Protein AF-A0A565BBL8-F1 (afdb_monomer_lite)

Secondary structure (DSSP, 8-state):
---PPPP-HHHHHHHHHT--HHHHHHHHHHHHHHHHHHHHHHHHHHHHHHHHHHHHHHHHHHHHHHHHS------------

InterPro domains:
  IPR005630 Terpene synthase, metal-binding domain [PF03936] (1-37)
  IPR008949 Isoprenoid synthase domain superfamily [G3DSA:1.10.600.10] (1-50)
  IPR008949 Isoprenoid synthase domain superfamily [SSF48576] (1-47)

Organism: NCBI:txid586526

Structure (mmCIF, N/CA/C/O backbone):
data_AF-A0A565BBL8-F1
#
_entry.id   AF-A0A565BBL8-F1
#
loop_
_atom_site.group_PDB
_atom_site.id
_atom_site.type_symbol
_atom_site.label_atom_id
_atom_site.label_alt_id
_atom_site.label_comp_id
_atom_site.label_asym_id
_atom_site.label_entity_id
_atom_site.label_seq_id
_atom_site.pdbx_PDB_ins_code
_atom_site.Cartn_x
_atom_site.Cartn_y
_atom_site.Cartn_z
_atom_site.occupancy
_atom_site.B_iso_or_equiv
_atom_site.auth_seq_id
_atom_site.auth_comp_id
_atom_site.auth_asym_id
_atom_site.auth_atom_id
_atom_site.pdbx_PDB_model_num
ATOM 1 N N . MET A 1 1 ? -9.267 16.416 33.943 1.00 39.75 1 MET A N 1
ATOM 2 C CA . MET A 1 1 ? -9.226 16.546 32.470 1.00 39.75 1 MET A CA 1
ATOM 3 C C . MET A 1 1 ? -8.244 15.514 31.937 1.00 39.75 1 MET A C 1
ATOM 5 O O . MET A 1 1 ? -7.048 15.673 32.145 1.00 39.75 1 MET A O 1
ATOM 9 N N . SER A 1 2 ? -8.716 14.422 31.337 1.00 58.47 2 SER A N 1
ATOM 10 C CA . SER A 1 2 ? -7.837 13.521 30.583 1.00 58.47 2 SER A CA 1
ATOM 11 C C . SER A 1 2 ? -7.409 14.247 29.309 1.00 58.47 2 SER A C 1
ATOM 13 O O . SER A 1 2 ? -8.270 14.762 28.596 1.00 58.47 2 SER A O 1
ATOM 15 N N . ARG A 1 3 ? -6.099 14.335 29.033 1.00 57.31 3 ARG A N 1
ATOM 16 C CA . ARG A 1 3 ? -5.596 14.776 27.720 1.00 57.31 3 ARG A CA 1
ATOM 17 C C . ARG A 1 3 ? -6.321 13.929 26.675 1.00 57.31 3 ARG A C 1
ATOM 19 O O . ARG A 1 3 ? -6.166 12.712 26.696 1.00 57.31 3 ARG A O 1
ATOM 26 N N . GLY A 1 4 ? -7.179 14.552 25.867 1.00 67.38 4 GLY A N 1
ATOM 27 C CA . GLY A 1 4 ? -7.964 13.839 24.863 1.00 67.38 4 GLY A CA 1
ATOM 28 C C . GLY A 1 4 ? -7.037 12.991 24.001 1.00 67.38 4 GLY A C 1
ATOM 29 O O . GLY A 1 4 ? -5.951 13.449 23.639 1.00 67.38 4 GLY A O 1
ATOM 30 N N . GLU A 1 5 ? -7.425 11.745 23.727 1.00 70.00 5 GLU A N 1
ATOM 31 C CA . GLU A 1 5 ? -6.670 10.902 22.804 1.00 70.00 5 GLU A CA 1
ATOM 32 C C . GLU A 1 5 ? -6.515 11.641 21.472 1.00 70.00 5 GLU A C 1
ATOM 34 O O . GLU A 1 5 ? -7.506 11.995 20.827 1.00 70.00 5 GLU A O 1
ATOM 39 N N . VAL A 1 6 ? -5.267 11.882 21.064 1.00 76.56 6 VAL A N 1
ATOM 40 C CA . VAL A 1 6 ? -4.964 12.410 19.732 1.00 76.56 6 VAL A CA 1
ATOM 41 C C . VAL A 1 6 ? -5.497 11.409 18.709 1.00 76.56 6 VAL A C 1
ATOM 43 O O . VAL A 1 6 ? -5.274 10.202 18.838 1.00 76.56 6 VAL A O 1
ATOM 46 N N . ALA A 1 7 ? -6.232 11.901 17.711 1.00 80.00 7 ALA A N 1
ATOM 47 C CA . ALA A 1 7 ? -6.751 11.060 16.643 1.00 80.00 7 ALA A CA 1
ATOM 48 C C . ALA A 1 7 ? -5.585 10.351 15.932 1.00 80.00 7 ALA A C 1
ATOM 50 O O . ALA A 1 7 ? -4.662 10.992 15.437 1.00 80.00 7 ALA A O 1
ATOM 51 N N . ASN A 1 8 ? -5.629 9.022 15.906 1.00 88.06 8 ASN A N 1
ATOM 52 C CA . ASN A 1 8 ? -4.713 8.176 15.152 1.00 88.06 8 ASN A CA 1
ATOM 53 C C . ASN A 1 8 ? -5.529 7.220 14.278 1.00 88.06 8 ASN A C 1
ATOM 55 O O . ASN A 1 8 ? -6.737 7.081 14.477 1.00 88.06 8 ASN A O 1
ATOM 59 N N . GLY A 1 9 ? -4.871 6.556 13.327 1.00 89.19 9 GLY A N 1
ATOM 60 C CA . GLY A 1 9 ? -5.547 5.683 12.369 1.00 89.19 9 GLY A CA 1
ATOM 61 C C . GLY A 1 9 ? -6.437 4.625 13.033 1.00 89.19 9 GLY A C 1
ATOM 62 O O . GLY A 1 9 ? -7.573 4.441 12.608 1.00 89.19 9 GLY A O 1
ATOM 63 N N . VAL A 1 10 ? -5.973 4.002 14.120 1.00 93.56 10 VAL A N 1
ATOM 64 C CA . VAL A 1 10 ? -6.746 2.992 14.861 1.00 93.56 10 VAL A CA 1
ATOM 65 C C . VAL A 1 10 ? -8.003 3.610 15.481 1.00 93.56 10 VAL A C 1
ATOM 67 O O . VAL A 1 10 ? -9.090 3.070 15.318 1.00 93.56 10 VAL A O 1
ATOM 70 N N . ASN A 1 11 ? -7.886 4.763 16.148 1.00 91.44 11 ASN A N 1
ATOM 71 C CA . ASN A 1 11 ? -9.021 5.458 16.767 1.00 91.44 11 ASN A CA 1
ATOM 72 C C . ASN A 1 11 ? -10.034 5.939 15.714 1.00 91.44 11 ASN A C 1
ATOM 74 O O . ASN A 1 11 ? -11.243 5.812 15.901 1.00 91.44 11 ASN A O 1
ATOM 78 N N . CYS A 1 12 ? -9.550 6.454 14.581 1.00 93.50 12 CYS A N 1
ATOM 79 C CA . CYS A 1 12 ? -10.401 6.837 13.457 1.00 93.50 12 CYS A CA 1
ATOM 80 C C . CYS A 1 12 ? -11.163 5.628 12.901 1.00 93.50 12 CYS A C 1
ATOM 82 O O . CYS A 1 12 ? -12.379 5.704 12.751 1.00 93.50 12 CYS A O 1
ATOM 84 N N . TYR A 1 13 ? -10.477 4.504 12.684 1.00 94.75 13 TYR A N 1
ATOM 85 C CA . TYR A 1 13 ? -11.083 3.272 12.180 1.00 94.75 13 TYR A CA 1
ATOM 86 C C . TYR A 1 13 ? -12.131 2.709 13.148 1.00 94.75 13 TYR A C 1
ATOM 88 O O . TYR A 1 13 ? -13.245 2.373 12.748 1.00 94.75 13 TYR A O 1
ATOM 96 N N . MET A 1 14 ? -11.812 2.680 14.446 1.00 94.56 14 MET A N 1
ATOM 97 C CA . MET A 1 14 ? -12.757 2.279 15.491 1.00 94.56 14 MET A CA 1
ATOM 98 C C . MET A 1 14 ? -14.024 3.139 15.470 1.00 94.56 14 MET A C 1
ATOM 100 O O . MET A 1 14 ? -15.124 2.599 15.523 1.00 94.56 14 MET A O 1
ATOM 104 N N . LYS A 1 15 ? -13.887 4.466 15.360 1.00 93.88 15 LYS A N 1
ATOM 105 C CA . LYS A 1 15 ? -15.029 5.394 15.318 1.00 93.88 15 LYS A CA 1
ATOM 106 C C . LYS A 1 15 ? -15.862 5.258 14.045 1.00 93.88 15 LYS A C 1
ATOM 108 O O . LYS A 1 15 ? -17.080 5.356 14.122 1.00 93.88 15 LYS A O 1
ATOM 113 N N . GLN A 1 16 ? -15.222 5.045 12.898 1.00 95.19 16 GLN A N 1
ATOM 114 C CA . GLN A 1 16 ? -15.900 4.915 11.604 1.00 95.19 16 GLN A CA 1
ATOM 115 C C . GLN A 1 16 ? -16.696 3.614 11.491 1.00 95.19 16 GLN A C 1
ATOM 117 O O . GLN A 1 16 ? -17.800 3.618 10.957 1.00 95.19 16 GLN A O 1
ATOM 122 N N . HIS A 1 17 ? -16.148 2.514 12.008 1.00 95.00 17 HIS A N 1
ATOM 123 C CA . HIS A 1 17 ? -16.725 1.182 11.829 1.00 95.00 17 HIS A CA 1
ATOM 124 C C . HIS A 1 17 ? -17.389 0.616 13.092 1.00 95.00 17 HIS A C 1
ATOM 126 O O . HIS A 1 17 ? -17.960 -0.469 13.043 1.00 95.00 17 HIS A O 1
ATOM 132 N N . GLY A 1 18 ? -17.325 1.319 14.228 1.00 95.69 18 GLY A N 1
ATOM 133 C CA . GLY A 1 18 ? -17.898 0.859 15.498 1.00 95.69 18 GLY A CA 1
ATOM 134 C C . GLY A 1 18 ? -17.229 -0.403 16.054 1.00 95.69 18 GLY A C 1
ATOM 135 O O . GLY A 1 18 ? -17.862 -1.170 16.775 1.00 95.69 18 GLY A O 1
ATOM 136 N N . VAL A 1 19 ? -15.966 -0.647 15.696 1.00 96.38 19 VAL A N 1
ATOM 137 C CA . VAL A 1 19 ? -15.241 -1.883 16.026 1.00 96.38 19 VAL A CA 1
ATOM 138 C C . VAL A 1 19 ? -14.347 -1.736 17.255 1.00 96.38 19 VAL A C 1
ATOM 140 O O . VAL A 1 19 ? -13.993 -0.637 17.686 1.00 96.38 19 VAL A O 1
ATOM 143 N N . THR A 1 20 ? -13.924 -2.873 17.809 1.00 96.31 20 THR A N 1
ATOM 144 C CA . THR A 1 20 ? -12.942 -2.901 18.896 1.00 96.31 20 THR A CA 1
ATOM 145 C C . THR A 1 20 ? -11.551 -2.499 18.402 1.00 96.31 20 THR A C 1
ATOM 147 O O . THR A 1 20 ? -11.215 -2.622 17.223 1.00 96.31 20 THR A O 1
ATOM 150 N N . LYS A 1 21 ? -10.689 -2.072 19.332 1.00 94.19 21 LYS A N 1
ATOM 151 C CA . LYS A 1 21 ? -9.286 -1.748 19.035 1.00 94.19 21 LYS A CA 1
ATOM 152 C C . LYS A 1 21 ? -8.531 -2.920 18.409 1.00 94.19 21 LYS A C 1
ATOM 154 O O . LYS A 1 21 ? -7.706 -2.708 17.530 1.00 94.19 21 LYS A O 1
ATOM 159 N N . GLN A 1 22 ? -8.804 -4.141 18.865 1.00 96.12 22 GLN A N 1
ATOM 160 C CA . GLN A 1 22 ? -8.162 -5.347 18.340 1.00 96.12 22 GLN A CA 1
ATOM 161 C C . GLN A 1 22 ? -8.553 -5.586 16.882 1.00 96.12 22 GLN A C 1
ATOM 163 O O . GLN A 1 22 ? -7.665 -5.722 16.049 1.00 96.12 22 GLN A O 1
ATOM 168 N N . ALA A 1 23 ? -9.851 -5.518 16.569 1.00 96.25 23 ALA A N 1
ATOM 169 C CA . ALA A 1 23 ? -10.340 -5.654 15.199 1.00 96.25 23 ALA A CA 1
ATOM 170 C C . ALA A 1 23 ? -9.774 -4.561 14.275 1.00 96.25 23 ALA A C 1
ATOM 172 O O . ALA A 1 23 ? -9.345 -4.848 13.163 1.00 96.25 23 ALA A O 1
ATOM 173 N N . ALA A 1 24 ? -9.697 -3.315 14.757 1.00 96.62 24 ALA A N 1
ATOM 174 C CA . ALA A 1 24 ? -9.090 -2.217 14.006 1.00 96.62 24 ALA A CA 1
ATOM 175 C C . ALA A 1 24 ? -7.600 -2.458 13.704 1.00 96.62 24 ALA A C 1
ATOM 177 O O . ALA A 1 24 ? -7.152 -2.263 12.578 1.00 96.62 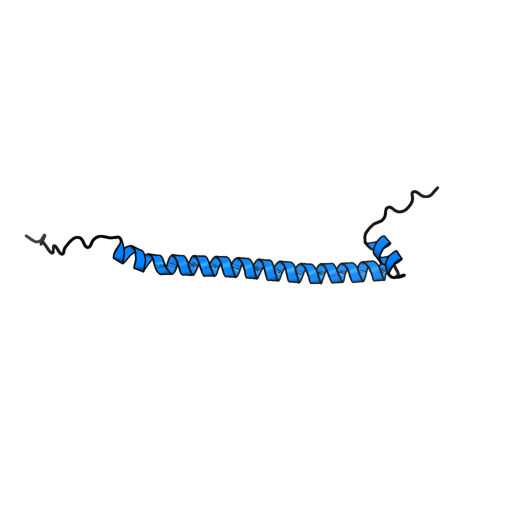24 ALA A O 1
ATOM 178 N N . VAL A 1 25 ? -6.823 -2.902 14.697 1.00 96.38 25 VAL A N 1
ATOM 179 C CA . VAL A 1 25 ? -5.393 -3.210 14.517 1.00 96.38 25 VAL A CA 1
ATOM 180 C C . VAL A 1 25 ? -5.191 -4.403 13.583 1.00 96.38 25 VAL A C 1
ATOM 182 O O . VAL A 1 25 ? -4.250 -4.405 12.790 1.00 96.38 25 VAL A O 1
ATOM 185 N N . GLU A 1 26 ? -6.044 -5.418 13.671 1.00 97.06 26 GLU A N 1
ATOM 186 C CA . GLU A 1 26 ? -5.959 -6.603 12.824 1.00 97.06 26 GLU A CA 1
ATOM 187 C C . GLU A 1 26 ? -6.220 -6.278 11.352 1.00 97.06 26 GLU A C 1
ATOM 189 O O . GLU A 1 26 ? -5.419 -6.674 10.500 1.00 97.06 26 GLU A O 1
ATOM 194 N N . GLU A 1 27 ? -7.245 -5.471 11.057 1.00 96.44 27 GLU A N 1
ATOM 195 C CA . GLU A 1 27 ? -7.509 -5.051 9.679 1.00 96.44 27 GLU A CA 1
ATOM 196 C C . GLU A 1 27 ? -6.392 -4.147 9.148 1.00 96.44 27 GLU A C 1
ATOM 198 O O . GLU A 1 27 ? -5.912 -4.348 8.035 1.00 96.44 27 GLU A O 1
ATOM 203 N N . MET A 1 28 ? -5.884 -3.214 9.959 1.00 95.31 28 MET A N 1
ATOM 204 C CA . MET A 1 28 ? -4.747 -2.380 9.555 1.00 95.31 28 MET A CA 1
ATOM 205 C C . MET A 1 28 ? -3.506 -3.207 9.209 1.00 95.31 28 MET A C 1
ATOM 207 O O . MET A 1 28 ? -2.849 -2.941 8.206 1.00 95.31 28 MET A O 1
ATOM 211 N N . ARG A 1 29 ? -3.208 -4.252 9.989 1.00 96.00 29 ARG A N 1
ATOM 212 C CA . ARG A 1 29 ? -2.106 -5.182 9.689 1.00 96.00 29 ARG A CA 1
ATOM 213 C C . ARG A 1 29 ? -2.350 -5.991 8.419 1.00 96.00 29 ARG A C 1
ATOM 215 O O . ARG A 1 29 ? -1.397 -6.379 7.749 1.00 96.00 29 ARG A O 1
ATOM 222 N N . LYS A 1 30 ? -3.605 -6.310 8.109 1.00 95.94 30 LYS A N 1
ATOM 223 C CA . LYS A 1 30 ? -3.961 -6.992 6.865 1.00 95.94 30 LYS A CA 1
ATOM 224 C C . LYS A 1 30 ? -3.734 -6.072 5.664 1.00 95.94 30 LYS A C 1
ATOM 226 O O . LYS A 1 30 ? -3.015 -6.477 4.755 1.00 95.94 30 LYS A O 1
ATOM 231 N N . MET A 1 31 ? -4.221 -4.831 5.729 1.00 94.69 31 MET A N 1
ATOM 232 C CA . MET A 1 31 ? -3.980 -3.807 4.704 1.00 94.69 31 MET A CA 1
ATOM 233 C C . MET A 1 31 ? -2.482 -3.547 4.496 1.00 94.69 31 MET A C 1
ATOM 235 O O . MET A 1 31 ? -2.024 -3.447 3.364 1.00 94.69 31 MET A O 1
ATOM 239 N N . GLU A 1 32 ? -1.697 -3.478 5.575 1.00 94.25 32 GLU A N 1
ATOM 240 C CA . GLU A 1 32 ? -0.239 -3.314 5.503 1.00 94.25 32 GLU A CA 1
ATOM 241 C C . GLU A 1 32 ? 0.425 -4.452 4.714 1.00 94.25 32 GLU A C 1
ATOM 243 O O . GLU A 1 32 ? 1.226 -4.196 3.814 1.00 94.25 32 GLU A O 1
ATOM 248 N N . ARG A 1 33 ? 0.066 -5.710 5.005 1.00 94.75 33 ARG A N 1
ATOM 249 C CA . ARG A 1 33 ? 0.607 -6.878 4.291 1.00 94.75 33 ARG A CA 1
ATOM 250 C C . ARG A 1 33 ? 0.209 -6.898 2.817 1.00 94.75 33 ARG A C 1
ATOM 252 O O . ARG A 1 33 ? 1.043 -7.217 1.973 1.00 94.75 33 ARG A O 1
ATOM 259 N N . GLU A 1 34 ? -1.045 -6.579 2.513 1.00 94.50 34 GLU A N 1
ATOM 260 C CA . GLU A 1 34 ? -1.546 -6.521 1.136 1.00 94.50 34 GLU A CA 1
ATOM 261 C C . GLU A 1 34 ? -0.838 -5.418 0.339 1.00 94.50 34 GLU A C 1
ATOM 263 O O . GLU A 1 34 ? -0.321 -5.680 -0.747 1.00 94.50 34 GLU A O 1
ATOM 268 N N . ASN A 1 35 ? -0.702 -4.223 0.918 1.00 94.62 35 ASN A N 1
ATOM 269 C CA . ASN A 1 35 ? 0.012 -3.114 0.290 1.00 94.62 35 ASN A CA 1
ATOM 270 C C . ASN A 1 35 ? 1.495 -3.423 0.078 1.00 94.62 35 ASN A C 1
ATOM 272 O O . ASN A 1 35 ? 2.040 -3.105 -0.976 1.00 94.62 35 ASN A O 1
ATOM 276 N N . TYR A 1 36 ? 2.155 -4.069 1.045 1.00 94.31 36 TYR A N 1
ATOM 277 C CA . TYR A 1 36 ? 3.554 -4.468 0.892 1.00 94.31 36 TYR A CA 1
ATOM 278 C C . TYR A 1 36 ? 3.753 -5.403 -0.307 1.00 94.31 36 TYR A C 1
ATOM 280 O O . TYR A 1 36 ? 4.704 -5.239 -1.071 1.00 94.31 36 TYR A O 1
ATOM 288 N N . LYS A 1 37 ? 2.834 -6.358 -0.500 1.00 93.00 37 LYS A N 1
ATOM 289 C CA . LYS A 1 37 ? 2.871 -7.273 -1.642 1.00 93.00 37 LYS A CA 1
ATOM 290 C C . LYS A 1 37 ? 2.756 -6.519 -2.971 1.00 93.00 37 LYS A C 1
ATOM 292 O O . LYS A 1 37 ? 3.587 -6.742 -3.845 1.00 93.00 37 LYS A O 1
ATOM 297 N N . ILE A 1 38 ? 1.790 -5.608 -3.092 1.00 94.81 38 ILE A N 1
ATOM 298 C CA . ILE A 1 38 ? 1.574 -4.808 -4.311 1.00 94.81 38 ILE A CA 1
ATOM 299 C C . ILE A 1 38 ? 2.817 -3.977 -4.641 1.00 94.81 38 ILE A C 1
ATOM 301 O O . ILE A 1 38 ? 3.325 -4.037 -5.757 1.00 94.81 38 ILE A O 1
ATOM 305 N N . ILE A 1 39 ? 3.357 -3.260 -3.650 1.00 93.62 39 ILE A N 1
ATOM 306 C CA . ILE A 1 39 ? 4.549 -2.420 -3.833 1.00 93.62 39 ILE A CA 1
ATOM 307 C C . ILE A 1 39 ? 5.740 -3.263 -4.299 1.00 93.62 39 ILE A C 1
ATOM 309 O O . ILE A 1 39 ? 6.487 -2.846 -5.184 1.00 93.62 39 ILE A O 1
ATOM 313 N N . MET A 1 40 ? 5.930 -4.453 -3.723 1.00 92.75 40 MET A N 1
ATOM 314 C CA . MET A 1 40 ? 7.019 -5.340 -4.128 1.00 92.75 40 MET A CA 1
ATOM 315 C C . MET A 1 40 ? 6.826 -5.868 -5.557 1.00 92.75 40 MET A C 1
ATOM 317 O O . MET A 1 40 ? 7.784 -5.898 -6.326 1.00 92.75 40 MET A O 1
ATOM 321 N N . GLU A 1 41 ? 5.609 -6.259 -5.935 1.00 93.00 41 GLU A N 1
ATOM 322 C CA . GLU A 1 41 ? 5.299 -6.728 -7.292 1.00 93.00 41 GLU A CA 1
ATOM 323 C C . GLU A 1 41 ? 5.546 -5.633 -8.342 1.00 93.00 41 GLU A C 1
ATOM 325 O O . GLU A 1 41 ? 6.214 -5.886 -9.349 1.00 93.00 41 GLU A O 1
ATOM 330 N N . GLU A 1 42 ? 5.104 -4.399 -8.089 1.00 93.00 42 GLU A N 1
ATOM 331 C CA . GLU A 1 42 ? 5.363 -3.256 -8.974 1.00 93.00 42 GLU A CA 1
ATOM 332 C C . GLU A 1 42 ? 6.858 -2.915 -9.061 1.00 93.00 42 GLU A C 1
ATOM 334 O O . GLU A 1 42 ? 7.396 -2.665 -10.145 1.00 93.00 42 GLU A O 1
ATOM 339 N N . PHE A 1 43 ? 7.572 -2.946 -7.933 1.00 90.88 43 PHE A N 1
ATOM 340 C CA . PHE A 1 43 ? 9.011 -2.687 -7.894 1.00 90.88 43 PHE A CA 1
ATOM 341 C C . PHE A 1 43 ? 9.819 -3.730 -8.675 1.00 90.88 43 PHE A C 1
ATOM 343 O O . PHE A 1 43 ? 10.765 -3.386 -9.386 1.00 90.88 43 PHE A O 1
ATOM 350 N N . MET A 1 44 ? 9.451 -5.007 -8.573 1.00 90.44 44 MET A N 1
ATOM 351 C CA . MET A 1 44 ? 10.110 -6.073 -9.328 1.00 90.44 44 MET A CA 1
ATOM 352 C C . MET A 1 44 ? 9.773 -5.990 -10.819 1.00 90.44 44 MET A C 1
ATOM 354 O O . MET A 1 44 ? 10.671 -6.117 -11.650 1.00 90.44 44 MET A O 1
ATOM 358 N N . THR A 1 45 ? 8.514 -5.705 -11.161 1.00 91.00 45 THR A N 1
ATOM 359 C CA . THR A 1 45 ? 8.067 -5.552 -12.555 1.00 91.00 45 THR A CA 1
ATOM 360 C C . THR A 1 45 ? 8.771 -4.382 -13.236 1.00 91.00 45 THR A C 1
ATOM 362 O O . THR A 1 45 ? 9.329 -4.541 -14.316 1.00 91.00 45 THR A O 1
ATOM 365 N N . SER A 1 46 ? 8.825 -3.220 -12.583 1.00 87.56 46 SER A N 1
ATOM 366 C CA . SER A 1 46 ? 9.510 -2.040 -13.127 1.00 87.56 46 SER A CA 1
ATOM 367 C C . SER A 1 46 ? 11.003 -2.282 -13.359 1.00 87.56 46 SER A C 1
ATOM 369 O O . SER A 1 46 ? 11.530 -1.893 -14.398 1.00 87.56 46 SER A O 1
ATOM 371 N N . LYS A 1 47 ? 11.695 -2.976 -12.446 1.00 87.81 47 LYS A N 1
ATOM 372 C CA . LYS A 1 47 ? 13.097 -3.371 -12.659 1.00 87.81 47 LYS A CA 1
ATOM 373 C C . LYS A 1 47 ? 13.266 -4.351 -13.812 1.00 87.81 47 LYS A C 1
ATOM 375 O O . LYS A 1 47 ? 14.226 -4.211 -14.561 1.00 87.81 47 LYS A O 1
ATOM 380 N N . ALA A 1 48 ? 12.378 -5.336 -13.927 1.00 84.88 48 ALA A N 1
ATOM 381 C CA . ALA A 1 48 ? 12.437 -6.320 -14.999 1.00 84.88 48 ALA A CA 1
ATOM 382 C C . ALA A 1 48 ? 12.295 -5.648 -16.371 1.00 84.88 48 ALA A C 1
ATOM 384 O O . ALA A 1 48 ? 13.126 -5.894 -17.236 1.00 84.88 48 ALA A O 1
ATOM 385 N N . VAL A 1 49 ? 11.329 -4.734 -16.521 1.00 86.69 49 VAL A N 1
ATOM 386 C CA . VAL A 1 49 ? 11.124 -3.956 -17.757 1.00 86.69 49 VAL A CA 1
ATOM 387 C C . VAL A 1 49 ? 12.363 -3.130 -18.107 1.00 86.69 49 VAL A C 1
ATOM 389 O O . VAL A 1 49 ? 12.848 -3.198 -19.227 1.00 86.69 49 VAL A O 1
ATOM 392 N N . VAL A 1 50 ? 12.942 -2.411 -17.137 1.00 85.81 50 VAL A N 1
ATOM 393 C CA . VAL A 1 50 ? 14.159 -1.616 -17.381 1.00 85.81 50 VAL A CA 1
ATOM 394 C C . VAL A 1 50 ? 15.329 -2.493 -17.836 1.00 85.81 50 VAL A C 1
ATOM 396 O O . VAL A 1 50 ? 16.083 -2.096 -18.719 1.00 85.81 50 VAL A O 1
ATOM 399 N N . LEU A 1 51 ? 15.512 -3.673 -17.236 1.00 87.69 51 LEU A 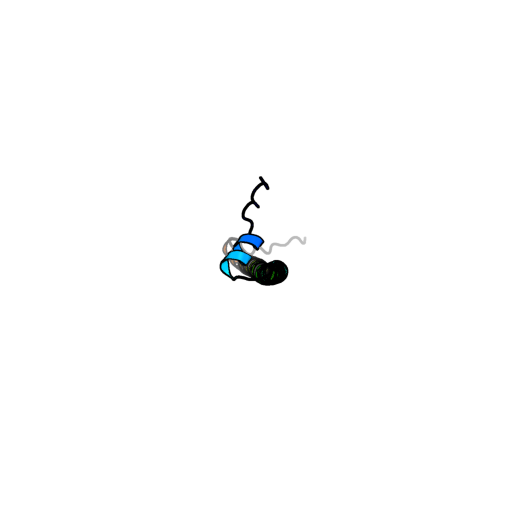N 1
ATOM 400 C CA . LEU A 1 51 ? 16.593 -4.576 -17.631 1.00 87.69 51 LEU A CA 1
ATOM 401 C C . LEU A 1 51 ? 16.388 -5.129 -19.047 1.00 87.69 51 LEU A C 1
ATOM 403 O O . LEU A 1 51 ? 17.354 -5.159 -19.806 1.00 87.69 51 LEU A O 1
ATOM 407 N N . ASP A 1 52 ? 15.158 -5.501 -19.396 1.00 89.38 52 ASP A N 1
ATOM 408 C CA . ASP A 1 52 ? 14.774 -5.987 -20.726 1.00 89.38 52 ASP A CA 1
ATOM 409 C C . ASP A 1 52 ? 15.073 -4.938 -21.809 1.00 89.38 52 ASP A C 1
ATOM 411 O O . ASP A 1 52 ? 15.897 -5.176 -22.691 1.00 89.38 52 ASP A O 1
ATOM 415 N N . ASP A 1 53 ? 14.559 -3.714 -21.637 1.00 88.62 53 ASP A N 1
ATOM 416 C CA . ASP A 1 53 ? 14.778 -2.596 -22.566 1.00 88.62 53 ASP A CA 1
ATOM 417 C C . ASP A 1 53 ? 16.273 -2.285 -22.761 1.00 88.62 53 ASP A C 1
ATOM 419 O O . ASP A 1 53 ? 16.741 -2.008 -23.870 1.00 88.62 53 ASP A O 1
ATOM 423 N N . THR A 1 54 ? 17.058 -2.316 -21.674 1.00 91.06 54 THR A N 1
ATOM 424 C CA . THR A 1 54 ? 18.504 -2.071 -21.770 1.00 91.06 54 THR A CA 1
ATOM 425 C C . THR A 1 54 ? 19.209 -3.186 -22.529 1.00 91.06 54 THR A C 1
ATOM 427 O O . THR A 1 54 ? 20.062 -2.899 -23.369 1.00 91.06 54 THR A O 1
ATOM 430 N N . TYR A 1 55 ? 18.859 -4.445 -22.260 1.00 88.31 55 TYR A N 1
ATOM 431 C CA . TYR A 1 55 ? 19.462 -5.595 -22.918 1.00 88.31 55 TYR A CA 1
ATOM 432 C C . TYR A 1 55 ? 19.157 -5.595 -24.419 1.00 88.31 55 TYR A C 1
ATOM 434 O O . TYR A 1 55 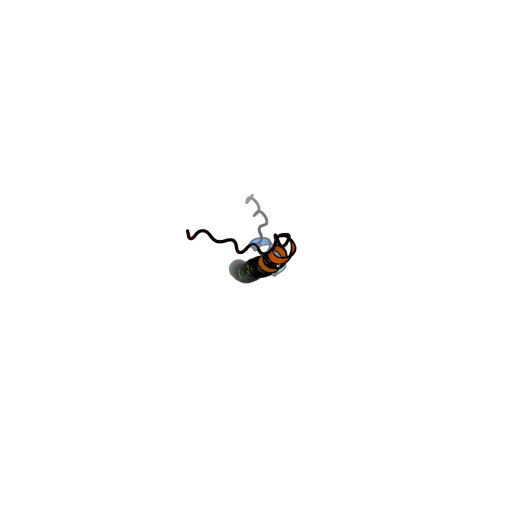? 20.076 -5.764 -25.225 1.00 88.31 55 TYR A O 1
ATOM 442 N N . ASP A 1 56 ? 17.915 -5.287 -24.789 1.00 90.44 56 ASP A N 1
ATOM 443 C CA . ASP A 1 56 ? 17.487 -5.117 -26.176 1.00 90.44 56 ASP A CA 1
ATOM 444 C C . ASP A 1 56 ? 18.272 -4.006 -26.880 1.00 90.44 56 ASP A C 1
ATOM 446 O O . ASP A 1 56 ? 18.774 -4.199 -27.992 1.00 90.44 56 ASP A O 1
ATOM 450 N N . ALA A 1 57 ? 18.485 -2.866 -26.216 1.00 88.81 57 ALA A N 1
ATOM 451 C CA . ALA A 1 57 ? 19.326 -1.803 -26.759 1.00 88.81 57 ALA A CA 1
ATOM 452 C C . ALA A 1 57 ? 20.775 -2.278 -26.994 1.00 88.81 57 ALA A C 1
ATOM 454 O O . ALA A 1 57 ? 21.331 -2.048 -28.073 1.00 88.81 57 ALA A O 1
ATOM 455 N N . TYR A 1 58 ? 21.387 -2.990 -26.039 1.00 86.12 58 TYR A N 1
ATOM 456 C CA . TYR A 1 58 ? 22.744 -3.538 -26.185 1.00 86.12 58 TYR A CA 1
ATOM 457 C C . TYR A 1 58 ? 22.850 -4.578 -27.309 1.00 86.12 58 TYR A C 1
ATOM 459 O O . TYR A 1 58 ? 23.863 -4.609 -28.014 1.00 86.12 58 TYR A O 1
ATOM 467 N N . ALA A 1 59 ? 21.810 -5.388 -27.524 1.00 88.62 59 ALA A N 1
ATOM 468 C CA . ALA A 1 59 ? 21.774 -6.394 -28.584 1.00 88.62 59 ALA A CA 1
ATOM 469 C C . ALA A 1 59 ? 21.855 -5.784 -29.996 1.00 88.62 59 ALA A C 1
ATOM 471 O O . ALA A 1 59 ? 22.312 -6.446 -30.928 1.00 88.62 59 ALA A O 1
ATOM 472 N N . THR A 1 60 ? 21.485 -4.509 -30.161 1.00 88.44 60 THR A N 1
ATOM 473 C CA . THR A 1 60 ? 21.585 -3.795 -31.448 1.00 88.44 60 THR A CA 1
ATOM 474 C C . THR A 1 60 ? 22.961 -3.178 -31.720 1.00 88.44 60 THR A C 1
ATOM 476 O O . THR A 1 60 ? 23.283 -2.879 -32.875 1.00 88.44 60 THR A O 1
ATOM 479 N N . LEU A 1 61 ? 23.818 -3.026 -30.702 1.00 86.31 61 LEU A N 1
ATOM 480 C CA . LEU A 1 61 ? 25.138 -2.400 -30.859 1.00 86.31 61 LEU A CA 1
ATOM 481 C C . LEU A 1 61 ? 26.039 -3.077 -31.908 1.00 86.31 61 LEU A C 1
ATOM 483 O O . LEU A 1 61 ? 26.679 -2.349 -32.672 1.00 86.31 61 LEU A O 1
ATOM 487 N N . PRO A 1 62 ? 26.103 -4.421 -32.021 1.00 85.00 62 PRO A N 1
ATOM 488 C CA . PRO A 1 62 ? 26.910 -5.076 -33.049 1.00 85.00 62 PRO A CA 1
ATOM 489 C C . PRO A 1 62 ? 26.478 -4.716 -34.477 1.00 85.00 62 PRO A C 1
ATOM 491 O O . PRO A 1 62 ? 27.327 -4.573 -35.356 1.00 85.00 62 PRO A O 1
ATOM 494 N N . GLU A 1 63 ? 25.177 -4.539 -34.723 1.00 83.75 63 GLU A N 1
ATOM 495 C CA . GLU A 1 63 ? 24.656 -4.162 -36.044 1.00 83.75 63 GLU A CA 1
ATOM 496 C C . GLU A 1 63 ? 24.951 -2.696 -36.379 1.00 83.75 63 GLU A C 1
ATOM 498 O O . GLU A 1 63 ? 25.326 -2.377 -37.512 1.00 83.75 63 GLU A O 1
ATOM 503 N N . ILE A 1 64 ? 24.874 -1.808 -35.384 1.00 81.62 64 ILE A N 1
ATOM 504 C CA . ILE A 1 64 ? 25.265 -0.399 -35.525 1.00 81.62 64 ILE A CA 1
ATOM 505 C C . ILE A 1 64 ? 26.768 -0.289 -35.824 1.00 81.62 64 ILE A C 1
ATOM 507 O O . ILE A 1 64 ? 27.173 0.476 -36.703 1.00 81.62 64 ILE A O 1
ATOM 511 N N . TYR A 1 65 ? 27.601 -1.090 -35.155 1.00 80.00 65 TYR A N 1
ATOM 512 C CA . TYR A 1 65 ? 29.056 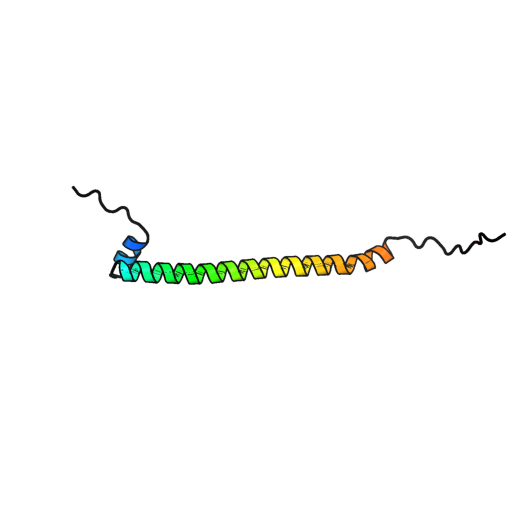-1.090 -35.337 1.00 80.00 65 TYR A CA 1
ATOM 513 C C . TYR A 1 65 ? 29.477 -1.507 -36.757 1.00 80.00 65 TYR A C 1
ATOM 515 O O . TYR A 1 65 ? 30.355 -0.885 -37.355 1.00 80.00 65 TYR A O 1
ATOM 523 N N . LYS A 1 66 ? 28.790 -2.493 -37.354 1.00 84.25 66 LYS A N 1
ATOM 524 C CA . LYS A 1 66 ? 29.017 -2.921 -38.751 1.00 84.25 66 LYS A CA 1
ATOM 525 C C . LYS A 1 66 ? 28.771 -1.814 -39.785 1.00 84.25 66 LYS A C 1
ATOM 527 O O . LYS A 1 66 ? 29.378 -1.855 -40.852 1.00 84.25 66 LYS A O 1
ATOM 532 N N . HIS A 1 67 ? 27.884 -0.860 -39.496 1.00 77.25 67 HIS A N 1
ATOM 533 C CA . HIS A 1 67 ? 27.492 0.206 -40.429 1.00 77.25 67 HIS A CA 1
ATOM 534 C C . HIS A 1 67 ? 28.202 1.542 -40.179 1.00 77.25 67 HIS A C 1
ATOM 536 O O . HIS 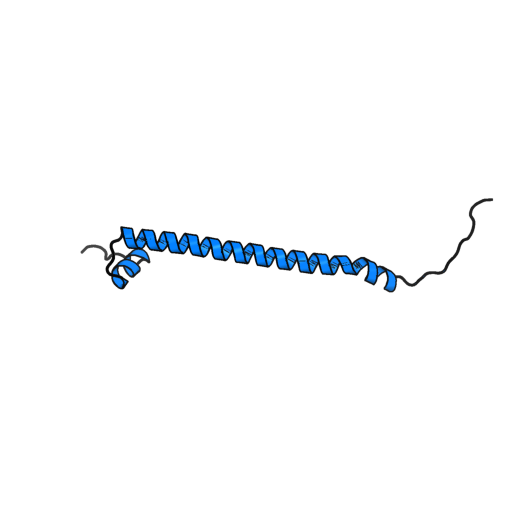A 1 67 ? 28.209 2.403 -41.055 1.00 77.25 67 HIS A O 1
ATOM 542 N N . THR A 1 68 ? 28.793 1.727 -38.999 1.00 72.12 68 THR A N 1
ATOM 543 C CA . THR A 1 68 ? 29.494 2.964 -38.615 1.00 72.12 68 THR A CA 1
ATOM 544 C C . THR A 1 68 ? 31.001 2.896 -38.835 1.00 72.12 68 THR A C 1
ATOM 546 O O . THR A 1 68 ? 31.626 3.943 -38.995 1.00 72.12 68 THR A O 1
ATOM 549 N N . ILE A 1 69 ? 31.592 1.698 -38.928 1.00 68.94 69 ILE A N 1
ATOM 550 C CA . ILE A 1 69 ? 32.964 1.552 -39.421 1.00 68.94 69 ILE A CA 1
ATOM 551 C C . ILE A 1 69 ? 32.949 1.630 -40.951 1.00 68.94 69 ILE A C 1
ATOM 553 O O . ILE A 1 69 ? 32.391 0.737 -41.597 1.00 68.94 69 ILE A O 1
ATOM 557 N N . PRO A 1 70 ? 33.572 2.651 -41.571 1.00 59.34 70 PRO A N 1
ATOM 558 C CA . PRO A 1 70 ? 33.779 2.625 -43.009 1.00 59.34 70 PRO A CA 1
ATOM 559 C C . PRO A 1 70 ? 34.607 1.381 -43.327 1.00 59.34 70 PRO A C 1
ATOM 561 O O . PRO A 1 70 ? 35.655 1.181 -42.716 1.00 59.34 70 PRO A O 1
ATOM 564 N N . ARG A 1 71 ? 34.140 0.534 -44.259 1.00 57.44 71 ARG A N 1
ATOM 565 C CA . ARG A 1 71 ? 34.931 -0.580 -44.802 1.00 57.44 71 ARG A CA 1
ATOM 566 C C . ARG A 1 71 ? 36.235 -0.011 -45.367 1.00 57.44 71 ARG A C 1
ATOM 568 O O . ARG A 1 71 ? 36.305 0.332 -46.543 1.00 57.44 71 ARG A O 1
ATOM 575 N N . SER A 1 72 ? 37.267 0.107 -44.541 1.00 55.25 72 SER A N 1
ATOM 576 C CA . SER A 1 72 ? 38.629 0.284 -45.002 1.00 55.25 72 SER A CA 1
ATOM 577 C C . SER A 1 72 ? 39.004 -1.030 -45.670 1.00 55.25 72 SER A C 1
ATOM 579 O O . SER A 1 72 ? 39.210 -2.043 -45.007 1.00 55.25 72 SER A O 1
ATOM 581 N N . SER A 1 73 ? 38.928 -0.992 -46.995 1.00 50.25 73 SER A N 1
ATOM 582 C CA . SER A 1 73 ? 39.604 -1.808 -47.991 1.00 50.25 73 SER A CA 1
ATOM 583 C C . SER A 1 73 ? 40.379 -3.014 -47.465 1.00 50.25 73 SER A C 1
ATOM 585 O O . SER A 1 73 ? 41.348 -2.887 -46.721 1.00 50.25 73 SER A O 1
ATOM 587 N N . SER A 1 74 ? 40.020 -4.174 -48.009 1.00 53.91 74 SER A N 1
ATOM 588 C CA . SER A 1 74 ? 40.969 -5.224 -48.371 1.00 53.91 74 SER A CA 1
ATOM 589 C C . SER A 1 74 ? 42.362 -4.655 -48.680 1.00 53.91 74 SER A C 1
ATOM 591 O O . SER A 1 74 ? 42.541 -3.998 -49.707 1.00 53.91 74 SER A O 1
ATOM 593 N N . LYS A 1 75 ? 43.340 -4.924 -47.817 1.00 43.84 75 LYS A N 1
ATOM 594 C CA . LYS A 1 75 ? 44.751 -5.020 -48.195 1.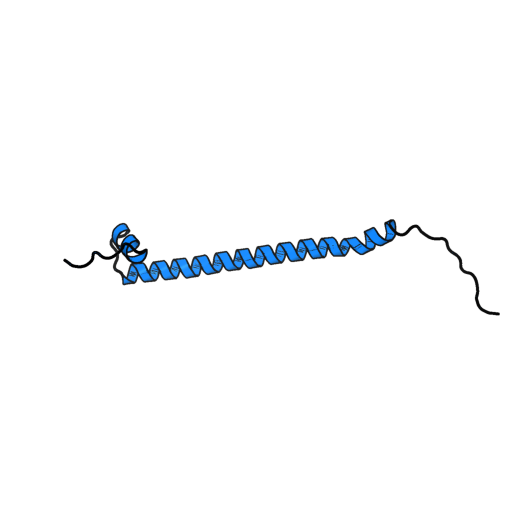00 43.84 75 LYS A CA 1
ATOM 595 C C . LYS A 1 75 ? 45.410 -6.126 -47.388 1.00 43.84 75 LYS A C 1
ATOM 597 O O . LYS A 1 75 ? 46.028 -5.938 -46.350 1.00 43.84 75 LYS A O 1
ATOM 602 N N . GLU A 1 76 ? 45.190 -7.308 -47.928 1.00 52.56 76 GLU A N 1
ATOM 603 C CA . GLU A 1 76 ? 46.122 -8.417 -47.964 1.00 52.56 76 GLU A CA 1
ATOM 604 C C . GLU A 1 76 ? 47.459 -7.907 -48.540 1.00 52.56 76 GLU A C 1
ATOM 606 O O . GLU A 1 76 ? 47.577 -7.693 -49.740 1.00 52.56 76 GLU A O 1
ATOM 611 N N . GLU A 1 77 ? 48.453 -7.629 -47.694 1.00 46.72 77 GLU A N 1
ATOM 612 C CA . GLU A 1 77 ? 49.838 -7.407 -48.135 1.00 46.72 77 GLU A CA 1
ATOM 613 C C . GLU A 1 77 ? 50.814 -7.919 -47.059 1.00 46.72 77 GLU A C 1
ATOM 615 O O . GLU A 1 77 ? 51.224 -7.215 -46.142 1.00 46.72 77 GLU A O 1
ATOM 620 N N . ARG A 1 78 ? 51.092 -9.226 -47.163 1.00 47.81 78 ARG A N 1
ATOM 621 C CA . ARG A 1 78 ? 52.428 -9.847 -47.158 1.00 47.81 78 ARG A CA 1
ATOM 622 C C . ARG A 1 78 ? 53.497 -9.171 -46.275 1.00 47.81 78 ARG A C 1
ATOM 624 O O . ARG A 1 78 ? 54.165 -8.242 -46.712 1.00 47.81 78 ARG A O 1
ATOM 631 N N . PHE A 1 79 ? 53.771 -9.778 -45.120 1.00 40.75 79 PHE A N 1
ATOM 632 C CA . PHE A 1 79 ? 55.078 -9.720 -44.450 1.00 40.75 79 PHE A CA 1
ATOM 633 C C . PHE A 1 79 ? 55.585 -11.148 -44.206 1.00 40.75 79 PHE A C 1
ATOM 635 O O . PHE A 1 79 ? 55.595 -11.653 -43.092 1.00 40.75 79 PHE A O 1
ATOM 642 N N . GLU A 1 80 ? 55.982 -11.800 -45.293 1.00 43.38 80 GLU A N 1
ATOM 643 C CA . GLU A 1 80 ? 57.012 -12.839 -45.287 1.00 43.38 80 GLU A CA 1
ATOM 644 C C . GLU A 1 80 ? 57.876 -12.596 -46.526 1.00 43.38 80 GLU A C 1
ATOM 646 O O . GLU A 1 80 ? 57.479 -12.939 -47.643 1.00 43.38 80 GLU A O 1
ATOM 651 N N . HIS A 1 81 ? 59.003 -11.906 -46.333 1.00 39.72 81 HIS A N 1
ATOM 652 C CA . HIS A 1 81 ? 60.299 -12.287 -46.892 1.00 39.72 81 HIS A CA 1
ATOM 653 C C . HIS A 1 81 ? 61.441 -11.547 -46.186 1.00 39.72 81 HIS A C 1
ATOM 655 O O . HIS A 1 81 ? 61.242 -10.364 -45.833 1.00 39.72 81 HIS A O 1
#

Sequence (81 aa):
MSRGEVANGVNCYMKQHGVTKQAAVEEMRKMERENYKIIMEEFMTSKAVVLDDTYDAYATLPEIYKHTIPRSSSKEERFEH

Foldseek 3Di:
DPPPPDDDQLNVQCVVPVDDSVVSVVVVVVVVVVVVVVVVVVVVVVVVVVVVVVVVVVVCVVVVVVVPDDPPDDDPDDDDD

Radius of gyration: 32.1 Å; chains: 1; bounding box: 78×29×81 Å

pLDDT: mean 82.19, std 16.98, range [39.72, 97.06]